P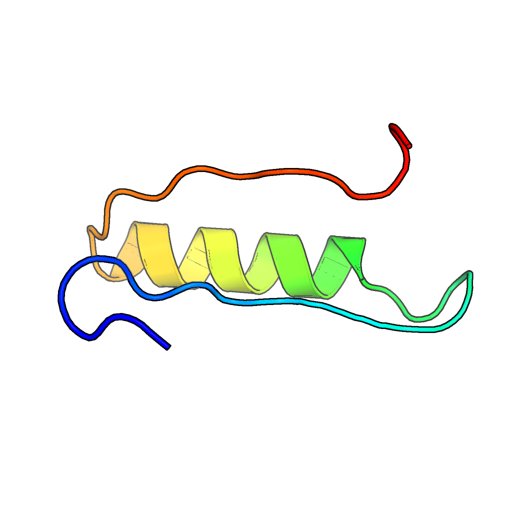rotein AF-A0A2A7MMG1-F1 (afdb_monomer_lite)

Sequence (44 aa):
MSRKHPIVSIAGSSGAGTTSVMRTFQQIFRREGINVAYVEGDSF

Radius of gyration: 11.69 Å; chains: 1; bounding box: 30×15×30 Å

Structure (mmCIF, N/CA/C/O backbone):
data_AF-A0A2A7MMG1-F1
#
_entry.id   AF-A0A2A7MMG1-F1
#
loop_
_atom_site.group_PDB
_atom_site.id
_atom_site.type_symbol
_atom_site.label_atom_id
_atom_site.label_alt_id
_atom_site.label_comp_id
_atom_site.label_asym_id
_atom_site.label_entity_id
_atom_site.label_seq_id
_atom_site.pdbx_PDB_ins_code
_atom_site.Cartn_x
_atom_site.Cartn_y
_atom_site.Cartn_z
_atom_site.occupancy
_atom_site.B_iso_or_equiv
_atom_site.auth_seq_id
_atom_site.auth_comp_id
_atom_site.auth_asym_id
_atom_site.auth_atom_id
_atom_site.pdbx_PDB_model_num
ATOM 1 N N . MET A 1 1 ? -16.980 8.983 -6.729 1.00 60.84 1 MET A N 1
ATOM 2 C CA . MET A 1 1 ? -16.341 8.222 -5.632 1.00 60.84 1 MET A CA 1
ATOM 3 C C . MET A 1 1 ? -17.414 7.635 -4.735 1.00 60.84 1 MET A C 1
ATOM 5 O O . MET A 1 1 ? -18.285 8.376 -4.295 1.00 60.84 1 MET A O 1
ATOM 9 N N . SER A 1 2 ? -17.399 6.321 -4.507 1.00 82.38 2 SER A N 1
ATOM 10 C CA . SER A 1 2 ? -18.366 5.682 -3.608 1.00 82.38 2 SER A CA 1
ATOM 11 C C . SER A 1 2 ? -18.019 6.000 -2.154 1.00 82.38 2 SER A C 1
ATOM 13 O O . SER A 1 2 ? -16.893 5.769 -1.727 1.00 82.38 2 SER A O 1
ATOM 15 N N . ARG A 1 3 ? -18.992 6.486 -1.372 1.00 87.25 3 ARG A N 1
ATOM 16 C CA . ARG A 1 3 ? -18.855 6.582 0.095 1.00 87.25 3 ARG A CA 1
ATOM 17 C C . ARG A 1 3 ? -18.800 5.209 0.762 1.00 87.25 3 ARG A C 1
ATOM 19 O O . ARG A 1 3 ? -18.236 5.084 1.839 1.00 87.25 3 ARG A O 1
ATOM 26 N N . LYS A 1 4 ? -19.413 4.199 0.138 1.00 92.00 4 LYS A N 1
ATOM 27 C CA . LYS A 1 4 ? -19.499 2.836 0.676 1.00 92.00 4 LYS A CA 1
ATOM 28 C C . LYS A 1 4 ? -18.208 2.045 0.442 1.00 92.00 4 LYS A C 1
ATOM 30 O O . LYS A 1 4 ? -17.850 1.214 1.265 1.00 92.00 4 LYS A O 1
ATOM 35 N N . HIS A 1 5 ? -17.524 2.323 -0.668 1.00 92.19 5 HIS A N 1
ATOM 36 C CA . HIS A 1 5 ? -16.289 1.658 -1.087 1.00 92.19 5 HIS A CA 1
ATOM 37 C C . HIS A 1 5 ? -15.294 2.712 -1.601 1.00 92.19 5 HIS A C 1
ATOM 39 O O . HIS A 1 5 ? -15.210 2.935 -2.813 1.00 92.19 5 HIS A O 1
ATOM 45 N N . PRO A 1 6 ? -14.617 3.441 -0.698 1.00 93.88 6 PRO A N 1
ATOM 46 C CA . PRO A 1 6 ? -13.653 4.458 -1.093 1.00 93.88 6 PRO A CA 1
ATOM 47 C C . PRO A 1 6 ? -12.425 3.820 -1.754 1.00 93.88 6 PRO A C 1
ATOM 49 O O . PRO A 1 6 ? -12.017 2.717 -1.400 1.00 93.88 6 PRO A O 1
ATOM 52 N N . ILE A 1 7 ? -11.832 4.539 -2.707 1.00 93.50 7 ILE A N 1
ATOM 53 C CA . ILE A 1 7 ? -10.627 4.128 -3.437 1.00 93.50 7 ILE A CA 1
ATOM 54 C C . ILE A 1 7 ? -9.539 5.174 -3.183 1.00 93.50 7 ILE A C 1
ATOM 56 O O . ILE A 1 7 ? -9.791 6.373 -3.288 1.00 93.50 7 ILE A O 1
ATOM 60 N N . VAL A 1 8 ? -8.329 4.727 -2.862 1.00 92.69 8 VAL A N 1
ATOM 61 C CA . VAL A 1 8 ? -7.142 5.587 -2.794 1.00 92.69 8 VAL A CA 1
ATOM 62 C C . VAL A 1 8 ? -6.276 5.256 -3.999 1.00 92.69 8 VAL A C 1
ATOM 64 O O . VAL A 1 8 ? -5.852 4.116 -4.151 1.00 92.69 8 VAL A O 1
ATOM 67 N N . SER A 1 9 ? -6.037 6.244 -4.859 1.00 92.81 9 SER A N 1
ATOM 68 C CA . SER A 1 9 ? -5.158 6.098 -6.020 1.00 92.81 9 SER A CA 1
ATOM 69 C C . SER A 1 9 ? -3.848 6.823 -5.755 1.00 92.81 9 SER A C 1
ATOM 71 O O . SER A 1 9 ? -3.853 8.008 -5.424 1.00 92.81 9 SER A O 1
ATOM 73 N N . ILE A 1 10 ? -2.732 6.118 -5.924 1.00 90.94 10 ILE A N 1
ATOM 74 C CA . ILE A 1 10 ? -1.384 6.682 -5.836 1.00 90.94 10 ILE A CA 1
ATOM 75 C C . ILE A 1 10 ? -0.854 6.774 -7.265 1.00 90.94 10 ILE A C 1
ATOM 77 O O . ILE A 1 10 ? -0.727 5.757 -7.939 1.00 90.94 10 ILE A O 1
ATOM 81 N N . ALA A 1 11 ? -0.563 7.987 -7.729 1.00 90.31 11 ALA A N 1
ATOM 82 C CA . ALA A 1 11 ? 0.002 8.238 -9.050 1.00 90.31 11 ALA A CA 1
ATOM 83 C C . ALA A 1 11 ? 1.312 9.021 -8.919 1.00 90.31 11 ALA A C 1
ATOM 85 O O . ALA A 1 11 ? 1.455 9.866 -8.035 1.00 90.31 11 ALA A O 1
ATOM 86 N N . GLY A 1 12 ? 2.260 8.742 -9.807 1.00 89.94 12 GLY A N 1
ATOM 87 C CA . GLY A 1 12 ? 3.553 9.411 -9.871 1.00 89.94 12 GLY A CA 1
ATOM 88 C C . GLY A 1 12 ? 4.309 8.991 -11.126 1.00 89.94 12 GLY A C 1
ATOM 89 O O . GLY A 1 12 ? 3.984 7.975 -11.738 1.00 89.94 12 GLY A O 1
ATOM 90 N N . SER A 1 13 ? 5.306 9.776 -11.526 1.00 88.00 13 SER A N 1
ATOM 91 C CA . SER A 1 13 ? 6.217 9.388 -12.605 1.00 88.00 13 SER A CA 1
ATOM 92 C C . SER A 1 13 ? 7.069 8.180 -12.201 1.00 88.00 13 SER A C 1
ATOM 94 O O . SER A 1 13 ? 7.215 7.875 -11.014 1.00 88.00 13 SER A O 1
ATOM 96 N N . SER A 1 14 ? 7.683 7.507 -13.178 1.00 82.19 14 SER A N 1
ATOM 97 C CA . SER A 1 14 ? 8.659 6.449 -12.890 1.00 82.19 14 SER A CA 1
ATOM 98 C C . SER A 1 14 ? 9.745 6.970 -11.938 1.00 82.19 14 SER A C 1
ATOM 100 O O . SER A 1 14 ? 10.274 8.066 -12.130 1.00 82.19 14 SER A O 1
ATOM 102 N N . GLY A 1 15 ? 10.013 6.225 -10.863 1.00 84.94 15 GLY A N 1
ATOM 103 C CA . GLY A 1 15 ? 10.953 6.627 -9.811 1.00 84.94 15 GLY A CA 1
ATOM 104 C C . GLY A 1 15 ? 10.418 7.623 -8.769 1.00 84.94 15 GLY A C 1
ATOM 105 O O . GLY A 1 15 ? 11.149 7.953 -7.841 1.00 84.94 15 GLY A O 1
ATOM 106 N N . ALA A 1 16 ? 9.152 8.058 -8.833 1.00 90.50 16 ALA A N 1
ATOM 107 C CA . ALA A 1 16 ? 8.572 9.010 -7.869 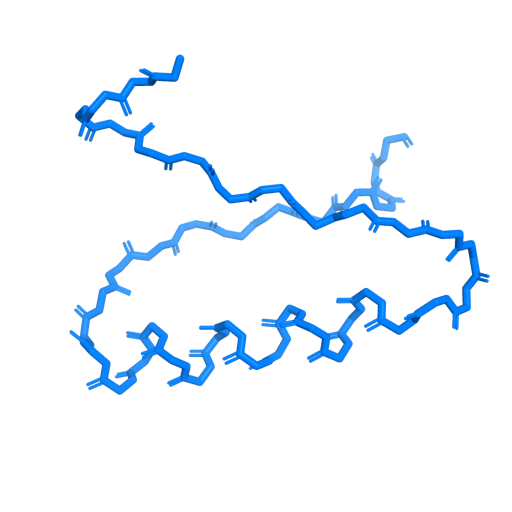1.00 90.50 16 ALA A CA 1
ATOM 108 C C . ALA A 1 16 ? 8.342 8.435 -6.453 1.00 90.50 16 ALA A C 1
ATOM 110 O O . ALA A 1 16 ? 7.832 9.129 -5.575 1.00 90.50 16 ALA A O 1
ATOM 111 N N . GLY A 1 17 ? 8.695 7.169 -6.212 1.00 92.06 17 GLY A N 1
ATOM 112 C CA . GLY A 1 17 ? 8.569 6.538 -4.897 1.00 92.06 17 GLY A CA 1
ATOM 113 C C . GLY A 1 17 ? 7.153 6.065 -4.554 1.00 92.06 17 GLY A C 1
ATOM 114 O O . GLY A 1 17 ? 6.815 5.973 -3.373 1.00 92.06 17 GLY A O 1
ATOM 115 N N . THR A 1 18 ? 6.330 5.726 -5.551 1.00 91.88 18 THR A N 1
ATOM 116 C CA . THR A 1 18 ? 4.963 5.196 -5.362 1.00 91.88 18 THR A CA 1
ATOM 117 C C . THR A 1 18 ? 4.930 3.974 -4.437 1.00 91.88 18 THR A C 1
ATOM 119 O O . THR A 1 18 ? 4.078 3.899 -3.552 1.00 91.88 18 THR A O 1
ATOM 122 N N . THR A 1 19 ? 5.920 3.079 -4.531 1.00 90.81 19 THR A N 1
ATOM 123 C CA . THR A 1 19 ? 6.095 1.936 -3.618 1.00 90.81 19 THR A CA 1
ATOM 124 C C . THR A 1 19 ? 6.291 2.368 -2.160 1.00 90.81 19 THR A C 1
ATOM 126 O O . THR A 1 19 ? 5.730 1.764 -1.246 1.00 90.81 19 THR A O 1
ATOM 129 N N . SER A 1 20 ? 7.065 3.429 -1.912 1.00 94.50 20 SER A N 1
ATOM 130 C CA . SER A 1 20 ? 7.280 3.959 -0.559 1.00 94.50 20 SER A CA 1
ATOM 131 C C . SER A 1 20 ? 5.995 4.554 0.012 1.00 94.50 20 SER A C 1
ATOM 133 O O . SER A 1 20 ? 5.665 4.310 1.171 1.00 94.50 20 SER A O 1
ATOM 135 N N . VAL A 1 21 ? 5.226 5.275 -0.809 1.00 94.75 21 VAL A N 1
ATOM 136 C CA . VAL A 1 21 ? 3.916 5.813 -0.412 1.00 94.75 21 VAL A CA 1
ATOM 137 C C . VAL A 1 21 ? 2.939 4.678 -0.091 1.00 94.75 21 VAL A C 1
ATOM 139 O O . VAL A 1 21 ? 2.271 4.720 0.943 1.00 94.75 21 VAL A O 1
ATOM 142 N N . MET A 1 22 ? 2.907 3.622 -0.909 1.00 93.25 22 MET A N 1
ATOM 143 C CA . MET A 1 22 ? 2.076 2.440 -0.667 1.00 93.25 22 MET A CA 1
ATOM 144 C C . MET A 1 22 ? 2.403 1.769 0.677 1.00 93.25 22 MET A C 1
ATOM 146 O O . MET A 1 22 ? 1.491 1.456 1.444 1.00 93.25 22 MET A O 1
ATOM 150 N N . ARG A 1 23 ? 3.691 1.629 1.020 1.00 94.31 23 ARG A N 1
ATOM 151 C CA . ARG A 1 23 ? 4.133 1.100 2.326 1.00 94.31 23 ARG A CA 1
ATOM 152 C C . ARG A 1 23 ? 3.694 1.974 3.502 1.00 94.31 23 ARG A C 1
ATOM 154 O O . ARG A 1 23 ? 3.323 1.449 4.551 1.00 94.31 23 ARG A O 1
ATOM 161 N N . THR A 1 24 ? 3.696 3.295 3.337 1.00 96.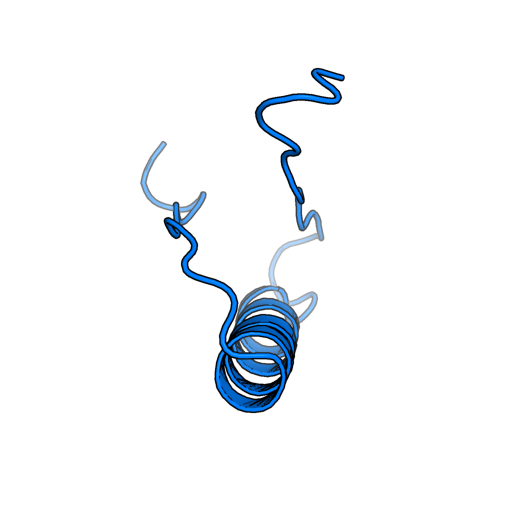25 24 THR A N 1
ATOM 162 C CA . THR A 1 24 ? 3.184 4.222 4.358 1.00 96.25 24 THR A CA 1
ATOM 163 C C . THR A 1 24 ? 1.696 3.989 4.613 1.00 96.25 24 THR A C 1
ATOM 165 O O . THR A 1 24 ? 1.290 3.836 5.765 1.00 96.25 24 THR A O 1
ATOM 168 N N . PHE A 1 25 ? 0.888 3.867 3.555 1.00 96.62 25 PHE A N 1
ATOM 169 C CA . PHE A 1 25 ? -0.536 3.545 3.687 1.00 96.62 25 PHE A CA 1
ATOM 170 C C . PHE A 1 25 ? -0.773 2.179 4.336 1.00 96.62 25 PHE A C 1
ATOM 172 O O . PHE A 1 25 ? -1.639 2.069 5.201 1.00 96.62 25 PHE A O 1
ATOM 179 N N . GLN A 1 26 ? 0.039 1.168 4.013 1.00 95.19 26 GLN A N 1
ATOM 180 C CA . GLN A 1 26 ? -0.016 -0.132 4.690 1.00 95.19 26 GLN A CA 1
ATOM 181 C C . GLN A 1 26 ? 0.173 -0.007 6.206 1.00 95.19 26 GLN A C 1
ATOM 183 O O . GLN A 1 26 ? -0.571 -0.620 6.973 1.00 95.19 26 GLN A O 1
ATOM 188 N N . GLN A 1 27 ? 1.137 0.802 6.658 1.00 97.88 27 GLN A N 1
ATOM 189 C CA . GLN A 1 27 ? 1.351 1.031 8.090 1.00 97.88 27 GLN A CA 1
ATOM 190 C C . GLN A 1 27 ? 0.188 1.786 8.737 1.00 97.88 27 GLN A C 1
ATOM 192 O O . GLN A 1 27 ? -0.201 1.435 9.850 1.00 97.88 27 GLN A O 1
ATOM 197 N N . ILE A 1 28 ? -0.380 2.782 8.052 1.00 97.56 28 ILE A N 1
ATOM 198 C CA . ILE A 1 28 ? -1.548 3.526 8.540 1.00 97.56 28 ILE A CA 1
ATOM 199 C C . ILE A 1 28 ? -2.736 2.575 8.701 1.00 97.56 28 ILE A C 1
ATOM 201 O O . ILE A 1 28 ? -3.252 2.433 9.803 1.00 97.56 28 ILE A O 1
ATOM 205 N N . PHE A 1 29 ? -3.124 1.849 7.651 1.00 97.06 29 PHE A N 1
ATOM 206 C CA . PHE A 1 29 ? -4.277 0.949 7.711 1.00 97.06 29 PHE A CA 1
ATOM 207 C C . PHE A 1 29 ? -4.097 -0.176 8.728 1.00 97.06 29 PHE A C 1
ATOM 209 O O . PHE A 1 29 ? -5.046 -0.523 9.427 1.00 97.06 29 PHE A O 1
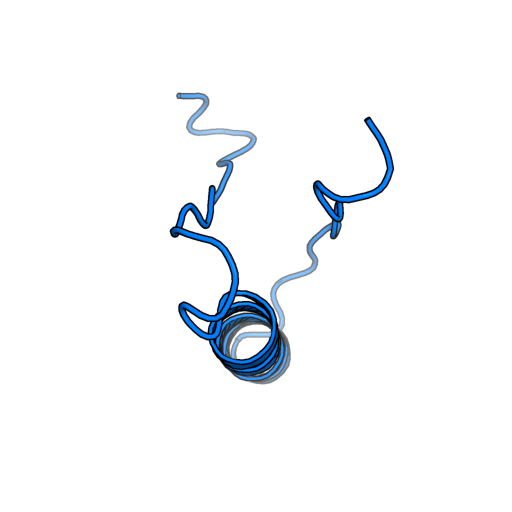ATOM 216 N N . ARG A 1 30 ? -2.871 -0.688 8.887 1.00 97.06 30 ARG A N 1
ATOM 217 C CA . ARG A 1 30 ? -2.553 -1.653 9.942 1.00 97.06 30 ARG A CA 1
ATOM 218 C C . ARG A 1 30 ? -2.748 -1.067 11.343 1.00 97.06 30 ARG A C 1
ATOM 220 O O . ARG A 1 30 ? -3.273 -1.768 12.202 1.00 97.06 30 ARG A O 1
ATOM 227 N N . ARG A 1 31 ? -2.313 0.175 11.587 1.00 98.25 31 ARG A N 1
ATOM 228 C CA . ARG A 1 31 ? -2.479 0.855 12.886 1.00 98.25 31 ARG A CA 1
ATOM 229 C C . ARG A 1 31 ? -3.940 1.170 13.188 1.00 98.25 31 ARG A C 1
ATOM 231 O O . ARG A 1 31 ? -4.368 0.976 14.317 1.00 98.25 31 ARG A O 1
ATOM 238 N N . GLU A 1 32 ? -4.691 1.582 12.174 1.00 98.00 32 GLU A N 1
ATOM 239 C CA . GLU A 1 32 ? -6.115 1.914 12.290 1.00 98.00 32 GLU A CA 1
ATOM 240 C C . GLU A 1 32 ? -7.031 0.675 12.256 1.00 98.00 32 GLU A C 1
ATOM 242 O O . GLU A 1 32 ? -8.245 0.796 12.397 1.00 98.00 32 GLU A O 1
ATOM 247 N N . GLY A 1 33 ? -6.483 -0.528 12.041 1.00 97.44 33 GLY A N 1
ATOM 248 C CA . GLY A 1 33 ? -7.269 -1.763 11.941 1.00 97.44 33 GLY A CA 1
ATOM 249 C C . GLY A 1 33 ? -8.212 -1.806 10.731 1.00 97.44 33 GLY A C 1
ATOM 250 O O . GLY A 1 33 ? -9.223 -2.508 10.759 1.00 97.44 33 GLY A O 1
ATOM 251 N N . ILE A 1 34 ? -7.908 -1.057 9.668 1.00 96.62 34 ILE A N 1
ATOM 252 C CA . ILE A 1 34 ? -8.745 -0.959 8.467 1.00 96.62 34 ILE A CA 1
ATOM 253 C C . ILE A 1 34 ? -8.356 -2.072 7.492 1.00 96.62 34 ILE A C 1
ATOM 255 O O . ILE 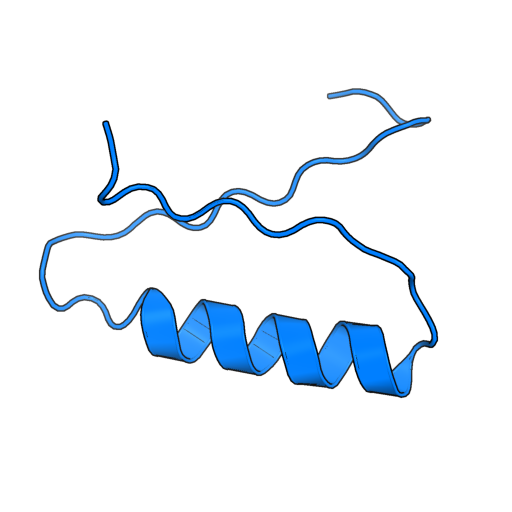A 1 34 ? -7.219 -2.138 7.023 1.00 96.62 34 ILE A O 1
ATOM 259 N N . ASN A 1 35 ? -9.317 -2.933 7.148 1.00 95.44 35 ASN A N 1
ATOM 260 C CA . ASN A 1 35 ? -9.121 -3.960 6.128 1.00 95.44 35 ASN A CA 1
ATOM 261 C C . ASN A 1 35 ? -9.216 -3.348 4.722 1.00 95.44 35 ASN A C 1
ATOM 263 O O . ASN A 1 35 ? -10.215 -2.706 4.390 1.00 95.44 35 ASN A O 1
ATOM 267 N N . VAL A 1 36 ? -8.195 -3.563 3.894 1.00 95.31 36 VAL A N 1
ATOM 268 C CA . VAL A 1 36 ? -8.086 -2.974 2.554 1.00 95.31 36 VAL A CA 1
ATOM 269 C C . VAL A 1 36 ? -7.555 -3.987 1.544 1.00 95.31 36 VAL A C 1
ATOM 271 O O . VAL A 1 36 ? -6.774 -4.874 1.885 1.00 95.31 36 VAL A O 1
ATOM 274 N N . ALA A 1 37 ? -7.957 -3.822 0.285 1.00 94.12 37 ALA A N 1
ATOM 275 C CA . ALA A 1 37 ? -7.376 -4.531 -0.849 1.00 94.12 37 ALA A CA 1
ATOM 276 C C . ALA A 1 37 ? -6.312 -3.655 -1.523 1.00 94.12 37 ALA A C 1
ATOM 278 O O . ALA A 1 37 ? -6.503 -2.446 -1.667 1.00 94.12 37 ALA A O 1
ATOM 279 N N . TYR A 1 38 ? -5.214 -4.273 -1.953 1.00 91.31 38 TYR A N 1
ATOM 280 C CA . TYR A 1 38 ? -4.125 -3.606 -2.663 1.00 91.31 38 TYR A CA 1
ATOM 281 C C . TYR A 1 38 ? -4.100 -4.054 -4.123 1.00 91.31 38 TYR A C 1
ATOM 283 O O . TYR A 1 38 ? -4.244 -5.242 -4.404 1.00 91.31 38 TYR A O 1
ATOM 291 N N . VAL A 1 39 ? -3.900 -3.101 -5.033 1.00 89.69 39 VAL A N 1
ATOM 292 C CA . VAL A 1 39 ? -3.754 -3.343 -6.473 1.00 89.69 39 VAL A CA 1
ATOM 293 C C . VAL A 1 39 ? -2.541 -2.548 -6.950 1.00 89.69 39 VAL A C 1
ATOM 295 O O . VAL A 1 39 ? -2.505 -1.331 -6.767 1.00 89.69 39 VAL A O 1
ATOM 298 N N . GLU A 1 40 ? -1.543 -3.228 -7.514 1.00 85.69 40 GLU A N 1
ATOM 299 C CA . GLU A 1 40 ? -0.359 -2.587 -8.100 1.00 85.69 40 GLU A CA 1
ATOM 300 C C . GLU A 1 40 ? -0.605 -2.249 -9.575 1.00 85.69 40 GLU A C 1
ATOM 302 O O . GLU A 1 40 ? -1.204 -3.030 -10.313 1.00 85.69 40 GLU A O 1
ATOM 307 N N . GLY A 1 41 ? -0.160 -1.059 -9.992 1.00 78.69 41 GLY A N 1
ATOM 308 C CA . GLY A 1 41 ? -0.375 -0.541 -11.347 1.00 78.69 41 GLY A CA 1
ATOM 309 C C . GLY A 1 41 ? 0.548 -1.145 -12.406 1.00 78.69 41 GLY A C 1
ATOM 310 O O . GLY A 1 41 ? 0.195 -1.126 -13.575 1.00 78.69 41 GLY A O 1
ATOM 311 N N . ASP A 1 42 ? 1.678 -1.735 -12.009 1.00 72.25 42 ASP A N 1
ATOM 312 C CA . ASP A 1 42 ? 2.706 -2.248 -12.931 1.00 72.25 42 ASP A CA 1
ATOM 313 C C . ASP A 1 42 ? 2.288 -3.554 -13.646 1.00 72.25 42 ASP A C 1
ATOM 315 O O . ASP A 1 42 ? 3.052 -4.121 -14.424 1.00 72.25 42 ASP A O 1
ATOM 319 N N . SER A 1 43 ? 1.077 -4.052 -13.373 1.00 57.34 43 SER A N 1
ATOM 320 C CA . SER A 1 43 ? 0.497 -5.256 -13.984 1.00 57.34 43 SER A CA 1
ATOM 321 C C . SER A 1 43 ? -0.480 -4.969 -15.141 1.00 57.34 43 SER A C 1
ATOM 323 O O . SER A 1 43 ? -1.169 -5.897 -15.569 1.00 57.34 43 SER A O 1
ATOM 325 N N . PHE A 1 44 ? -0.555 -3.727 -15.641 1.00 53.56 44 PHE A N 1
ATOM 326 C CA . PHE A 1 44 ? -1.426 -3.315 -16.755 1.00 53.56 44 PHE A CA 1
ATOM 327 C C . PHE A 1 44 ? -0.700 -2.451 -17.790 1.00 53.56 44 PHE A C 1
ATOM 329 O O . PHE A 1 44 ? 0.013 -1.508 -17.382 1.00 53.56 44 PHE A O 1
#

pLDDT: mean 89.48, std 10.25, range [53.56, 98.25]

Foldseek 3Di:
DDPVDDDDDQDDDVPPCSVVVVVVVVVVCVVVVNDDDDDDPVVD

Secondary structure (DSSP, 8-state):
--SSS--------TTS-HHHHHHHHHHHHHHHT-------GGG-

InterPro domains:
  IPR006083 Phosphoribulokinase/uridine kinase [PF00485] (7-44)
  IPR027417 P-loop containing nucleoside triphosphate hydrolase [G3DSA:3.40.50.30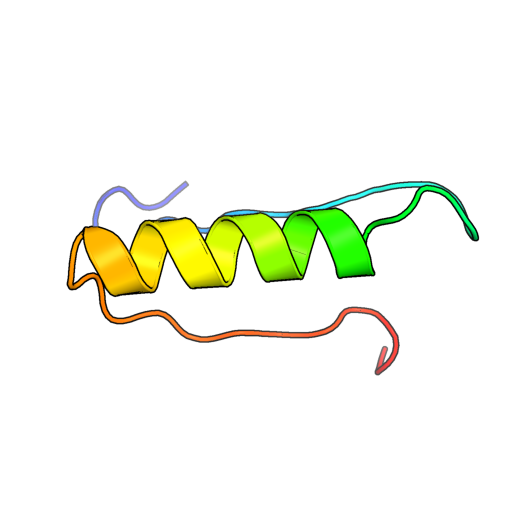0] (1-44)
  IPR027417 P-loop containing nucleoside triphosphate hydrolase [SSF52540] (3-44)

Organism: Mycolicibacterium agri (NCBI:txid36811)